Protein AF-A0A374APN8-F1 (afdb_monomer_lite)

Foldseek 3Di:
DVVVVVVVVVVVVVVVVVVVVVVVVPPPPPPVPCVCVDCCLVVVLVVLLVVLVVVLVVLVVVLVVLCVVLVVVLVVDPDPVVNVVSVVVNVVSVVVSVVSNVVSVVVNVVSVVVD

Radius of gyration: 33.13 Å; chains: 1; bounding box: 52×35×99 Å

Secondary structure (DSSP, 8-state):
-HHHHHHHHHHHHHHHHHHHHHHHHT------TTTTTSHHHHHHHHHHHHHHHHHHHHHHHHHHHHHHHHHHHHHT--SHHHHHHHHHHHHHHHHHHHHHHHHHHHHHHHHHHT-

Sequence (115 aa):
MKTKMKLWKKAATALLFQFWLFGTIFIQNVYAASIVNSKLFTGGKKLISDLTKGLTGLIAGTAILFFIYNGIKMQAADDEMEEKQYKKKMKKNVVYAVIAVLGGVLINIILSYFK

Structure (mmCIF, N/CA/C/O backbone):
data_AF-A0A374APN8-F1
#
_entry.id   AF-A0A374APN8-F1
#
loop_
_atom_site.group_PDB
_atom_site.id
_atom_site.type_symbol
_atom_site.label_atom_id
_atom_site.label_alt_id
_atom_site.label_comp_id
_atom_site.label_asym_id
_atom_site.label_entity_id
_atom_site.label_seq_id
_atom_site.pdbx_PDB_ins_code
_atom_site.Cartn_x
_atom_site.Cartn_y
_atom_site.Cartn_z
_atom_site.occupancy
_atom_site.B_iso_or_equiv
_atom_site.auth_seq_id
_atom_site.auth_comp_id
_atom_site.auth_asym_id
_atom_site.auth_atom_id
_atom_site.pdbx_PDB_model_num
ATOM 1 N N . MET A 1 1 ? 25.865 27.422 -69.572 1.00 57.22 1 MET A N 1
ATOM 2 C CA . MET A 1 1 ? 25.990 27.610 -68.101 1.00 57.22 1 MET A CA 1
ATOM 3 C C . MET A 1 1 ? 24.743 27.189 -67.306 1.00 57.22 1 MET A C 1
ATOM 5 O O . MET A 1 1 ? 24.882 26.495 -66.306 1.00 57.22 1 MET A O 1
ATOM 9 N N . LYS A 1 2 ? 23.521 27.535 -67.752 1.00 54.56 2 LYS A N 1
ATOM 10 C CA . LYS A 1 2 ? 22.256 27.240 -67.037 1.00 54.56 2 LYS A CA 1
ATOM 11 C C . LYS A 1 2 ? 21.929 25.740 -66.869 1.00 54.56 2 LYS A C 1
ATOM 13 O O . LYS A 1 2 ? 21.322 25.360 -65.874 1.00 54.56 2 LYS A O 1
ATOM 18 N N . THR A 1 3 ? 22.348 24.884 -67.800 1.00 66.94 3 THR A N 1
ATOM 19 C CA . THR A 1 3 ? 22.128 23.423 -67.763 1.00 66.94 3 THR A CA 1
ATOM 20 C C . THR A 1 3 ? 22.997 22.714 -66.727 1.00 66.94 3 THR A C 1
ATOM 22 O O . THR A 1 3 ? 22.474 21.920 -65.949 1.00 66.94 3 THR A O 1
ATOM 25 N N . LYS A 1 4 ? 24.288 23.065 -66.627 1.00 63.44 4 LYS A N 1
ATOM 26 C CA . LYS A 1 4 ? 25.179 22.525 -65.584 1.00 63.44 4 LYS A CA 1
ATOM 27 C C . LYS A 1 4 ? 24.671 22.880 -64.185 1.00 63.44 4 LYS A C 1
ATOM 29 O O . LYS A 1 4 ? 24.583 22.010 -63.331 1.00 63.44 4 LYS A O 1
ATOM 34 N N . MET A 1 5 ? 24.226 24.117 -63.973 1.00 69.62 5 MET A N 1
ATOM 35 C CA . MET A 1 5 ? 23.676 24.558 -62.685 1.00 69.62 5 MET A CA 1
ATOM 36 C C . MET A 1 5 ? 22.411 23.784 -62.261 1.00 69.62 5 MET A C 1
ATOM 38 O O . MET A 1 5 ? 22.222 23.533 -61.075 1.00 69.62 5 MET A O 1
ATOM 42 N N . LYS A 1 6 ? 21.562 23.351 -63.207 1.00 72.38 6 LYS A N 1
ATOM 43 C CA . LYS A 1 6 ? 20.414 22.475 -62.903 1.00 72.38 6 LYS A CA 1
ATOM 44 C C . LYS A 1 6 ? 20.852 21.062 -62.490 1.00 72.38 6 LYS A C 1
ATOM 46 O O . LYS A 1 6 ? 20.235 20.488 -61.600 1.00 72.38 6 LYS A O 1
ATOM 51 N N . LEU A 1 7 ? 21.913 20.525 -63.096 1.00 76.62 7 LEU A N 1
ATOM 52 C CA . LEU A 1 7 ? 22.506 19.233 -62.725 1.00 76.62 7 LEU A CA 1
ATOM 53 C C . LEU A 1 7 ? 23.141 19.268 -61.328 1.00 76.62 7 LEU A C 1
ATOM 55 O O . LEU A 1 7 ? 22.869 18.383 -60.526 1.00 76.62 7 LEU A O 1
ATOM 59 N N . TRP A 1 8 ? 23.890 20.323 -60.997 1.00 76.12 8 TRP A N 1
ATOM 60 C CA . TRP A 1 8 ? 24.475 20.504 -59.661 1.00 76.12 8 TRP A CA 1
ATOM 61 C C . TRP A 1 8 ? 23.413 20.659 -58.569 1.00 76.12 8 TRP A C 1
ATOM 63 O O . TRP A 1 8 ? 23.548 20.072 -57.500 1.00 76.12 8 TRP A O 1
ATOM 73 N N . LYS A 1 9 ? 22.312 21.371 -58.851 1.00 77.62 9 LYS A N 1
ATOM 74 C CA . LYS A 1 9 ? 21.169 21.454 -57.929 1.00 77.62 9 LYS A CA 1
ATOM 75 C C . LYS A 1 9 ? 20.509 20.091 -57.705 1.00 77.62 9 LYS A C 1
ATOM 77 O O . LYS A 1 9 ? 20.226 19.761 -56.563 1.00 77.62 9 LYS A O 1
ATOM 82 N N . LYS A 1 10 ? 20.328 19.284 -58.761 1.00 74.81 10 LYS A N 1
ATOM 83 C CA . LYS A 1 10 ? 19.784 17.916 -58.660 1.00 74.81 10 LYS A CA 1
ATOM 84 C C . LYS A 1 10 ? 20.701 16.971 -57.876 1.00 74.81 10 LYS A C 1
ATOM 86 O O . LYS A 1 10 ? 20.212 16.198 -57.058 1.00 74.81 10 LYS A O 1
ATOM 91 N N . ALA A 1 11 ? 22.013 17.059 -58.092 1.00 80.00 11 ALA A N 1
ATOM 92 C CA . ALA A 1 11 ? 23.004 16.285 -57.348 1.00 80.00 11 ALA A CA 1
ATOM 93 C C . ALA A 1 11 ? 23.033 16.682 -55.862 1.00 80.00 11 ALA A C 1
ATOM 95 O O . ALA A 1 11 ? 23.010 15.814 -54.997 1.00 80.00 11 ALA A O 1
ATOM 96 N N . ALA A 1 12 ? 22.982 17.983 -55.558 1.00 80.62 12 ALA A N 1
ATOM 97 C CA . ALA A 1 12 ? 22.900 18.475 -54.185 1.00 80.62 12 ALA A CA 1
ATOM 98 C C . ALA A 1 12 ? 21.612 18.011 -53.485 1.00 80.62 12 ALA A C 1
ATOM 100 O O . ALA A 1 12 ? 21.667 17.533 -52.357 1.00 80.62 12 ALA A O 1
ATOM 101 N N . THR A 1 13 ? 20.460 18.066 -54.163 1.00 77.50 13 THR A N 1
ATOM 102 C CA . THR A 1 13 ? 19.204 17.542 -53.600 1.00 77.50 13 THR A CA 1
ATOM 103 C C . THR A 1 13 ? 19.229 16.026 -53.411 1.00 77.50 13 THR A C 1
ATOM 105 O O . THR A 1 13 ? 18.669 15.536 -52.437 1.00 77.50 13 THR A O 1
ATOM 108 N N . ALA A 1 14 ? 19.905 15.277 -54.289 1.00 80.94 14 ALA A N 1
ATOM 109 C CA . ALA A 1 14 ? 20.053 13.829 -54.146 1.00 80.94 14 ALA A CA 1
ATOM 110 C C . ALA A 1 14 ? 20.951 13.457 -52.955 1.00 80.94 14 ALA A C 1
ATOM 112 O O . ALA A 1 14 ? 20.623 12.538 -52.209 1.00 80.94 14 ALA A O 1
ATOM 113 N N . LEU A 1 15 ? 22.033 14.206 -52.727 1.00 82.75 15 LEU A N 1
ATOM 114 C CA . LEU A 1 15 ? 22.915 14.017 -51.573 1.00 82.75 15 LEU A CA 1
ATOM 115 C C . LEU A 1 15 ? 22.217 14.356 -50.253 1.00 82.75 15 LEU A C 1
ATOM 117 O O . LEU A 1 15 ? 22.337 13.607 -49.288 1.00 82.75 15 LEU A O 1
ATOM 121 N N . LEU A 1 16 ? 21.436 15.439 -50.215 1.00 80.56 16 LEU A N 1
ATOM 122 C CA . LEU A 1 16 ? 20.633 15.795 -49.041 1.00 80.56 16 LEU A CA 1
ATOM 123 C C . LEU A 1 16 ? 19.571 14.729 -48.734 1.00 80.56 16 LEU A C 1
ATOM 125 O O . LEU A 1 16 ? 19.346 14.402 -47.572 1.00 80.56 16 LEU A O 1
ATOM 129 N N . PHE A 1 17 ? 18.963 14.143 -49.768 1.00 79.56 17 PHE A N 1
ATOM 130 C CA . PHE A 1 17 ? 18.011 13.045 -49.614 1.00 79.56 17 PHE A CA 1
ATOM 131 C C . PHE A 1 17 ? 18.679 11.755 -49.116 1.00 79.56 17 PHE A C 1
ATOM 133 O O . PHE A 1 17 ? 18.146 11.092 -48.229 1.00 79.56 17 PHE A O 1
ATOM 140 N N . GLN A 1 18 ? 19.872 11.423 -49.617 1.00 79.62 18 GLN A N 1
ATOM 141 C CA . GLN A 1 18 ? 20.659 10.291 -49.115 1.00 79.62 18 GLN A CA 1
ATOM 142 C C . GLN A 1 18 ? 21.098 10.492 -47.665 1.00 79.62 18 GLN A C 1
ATOM 144 O O . GLN A 1 18 ? 21.019 9.555 -46.877 1.00 79.62 18 GLN A O 1
ATOM 149 N N . PHE A 1 19 ? 21.505 11.706 -47.291 1.00 79.44 19 PHE A N 1
ATOM 150 C CA . PHE A 1 19 ? 21.861 12.037 -45.914 1.00 79.44 19 PHE A CA 1
ATOM 151 C C . PHE A 1 19 ? 20.655 11.920 -44.971 1.00 79.44 19 PHE A C 1
ATOM 153 O O . PHE A 1 19 ? 20.776 11.364 -43.882 1.00 79.44 19 PHE A O 1
ATOM 160 N N . TRP A 1 20 ? 19.475 12.371 -45.411 1.00 76.31 20 TRP A N 1
ATOM 161 C CA . TRP A 1 20 ? 18.226 12.212 -44.663 1.00 76.31 20 TRP A CA 1
ATOM 162 C C . TRP A 1 20 ? 17.843 10.735 -44.491 1.00 76.31 20 TRP A C 1
ATOM 164 O O . TRP A 1 20 ? 17.559 10.303 -43.376 1.00 76.31 20 TRP A O 1
ATOM 174 N N . LEU A 1 21 ? 17.934 9.932 -45.558 1.00 75.81 21 LEU A N 1
ATOM 175 C CA . LEU A 1 21 ? 17.702 8.486 -45.492 1.00 75.81 21 LEU A CA 1
ATOM 176 C C . LEU A 1 21 ? 18.683 7.795 -44.538 1.00 75.81 21 LEU A C 1
ATOM 178 O O . LEU A 1 21 ? 18.248 7.049 -43.665 1.00 75.81 21 LEU A O 1
ATOM 182 N N . PHE A 1 22 ? 19.981 8.093 -44.626 1.00 74.50 22 PHE A N 1
ATOM 183 C CA . PHE A 1 22 ? 20.977 7.578 -43.682 1.00 74.50 22 PHE A CA 1
ATOM 184 C C . PHE A 1 22 ? 20.640 7.968 -42.236 1.00 74.50 22 PHE A C 1
ATOM 186 O O . PHE A 1 22 ? 20.613 7.104 -41.364 1.00 74.50 22 PHE A O 1
ATOM 193 N N . GLY A 1 23 ? 20.285 9.231 -41.988 1.00 71.19 23 GLY A N 1
ATOM 194 C CA . GLY A 1 23 ? 19.869 9.705 -40.667 1.00 71.19 23 GLY A CA 1
ATOM 195 C C . GLY A 1 23 ? 18.707 8.907 -40.070 1.00 71.19 23 GLY A C 1
ATOM 196 O O . GLY A 1 23 ? 18.714 8.659 -38.871 1.00 71.19 23 GLY A O 1
ATOM 197 N N . THR A 1 24 ? 17.756 8.444 -40.892 1.00 66.81 24 THR A N 1
ATOM 198 C CA . THR A 1 24 ? 16.617 7.625 -40.431 1.00 66.81 24 THR A CA 1
ATOM 199 C C . THR A 1 24 ? 16.953 6.151 -40.184 1.00 66.81 24 THR A C 1
ATOM 201 O O . THR A 1 24 ? 16.372 5.544 -39.288 1.00 66.81 24 THR A O 1
ATOM 204 N N . ILE A 1 25 ? 17.907 5.571 -40.921 1.00 67.00 25 ILE A N 1
ATOM 205 C CA . ILE A 1 25 ? 18.288 4.149 -40.792 1.00 67.00 25 ILE A CA 1
ATOM 206 C C . ILE A 1 25 ? 19.178 3.923 -39.555 1.00 67.00 25 ILE A C 1
ATOM 208 O O . ILE A 1 25 ? 19.169 2.843 -38.968 1.00 67.00 25 ILE A O 1
ATOM 212 N N . PHE A 1 26 ? 19.907 4.954 -39.115 1.00 60.06 26 PHE A N 1
ATOM 213 C CA . PHE A 1 26 ? 20.721 4.930 -37.893 1.00 60.06 26 PHE A CA 1
ATOM 214 C C . PHE A 1 26 ? 19.966 5.359 -36.625 1.00 60.06 26 PHE A C 1
ATOM 216 O O . PHE A 1 26 ? 20.573 5.414 -35.553 1.00 60.06 26 PHE A O 1
ATOM 223 N N . ILE A 1 27 ? 18.649 5.604 -36.697 1.00 60.81 27 ILE A N 1
ATOM 224 C CA . ILE A 1 27 ? 17.808 5.740 -35.499 1.00 60.81 27 ILE A CA 1
ATOM 225 C C . ILE A 1 27 ? 17.648 4.348 -34.891 1.00 60.81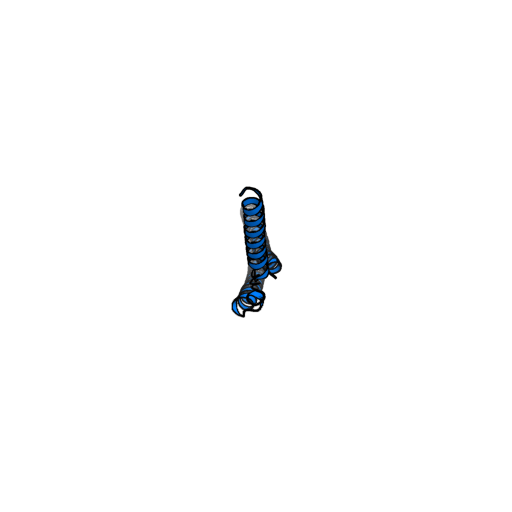 27 ILE A C 1
ATOM 227 O O . ILE A 1 27 ? 16.653 3.648 -35.083 1.00 60.81 27 ILE A O 1
ATOM 231 N N . GLN A 1 28 ? 18.661 3.922 -34.144 1.00 54.66 28 GLN A N 1
ATOM 232 C CA . GLN A 1 28 ? 18.504 2.813 -33.226 1.00 54.66 28 GLN A CA 1
ATOM 233 C C . GLN A 1 28 ? 17.594 3.312 -32.113 1.00 54.66 28 GLN A C 1
ATOM 235 O O . GLN A 1 28 ? 18.015 4.065 -31.236 1.00 54.66 28 GLN A O 1
ATOM 240 N N . ASN A 1 29 ? 16.319 2.932 -32.173 1.00 53.97 29 ASN A N 1
ATOM 241 C CA . ASN A 1 29 ? 15.448 3.035 -31.016 1.00 53.97 29 ASN A CA 1
ATOM 242 C C . ASN A 1 29 ? 16.099 2.181 -29.926 1.00 53.97 29 ASN A C 1
ATOM 244 O O . ASN A 1 29 ? 15.998 0.954 -29.955 1.00 53.97 29 ASN A O 1
ATOM 248 N N . VAL A 1 30 ? 16.821 2.818 -29.002 1.00 54.38 30 VAL A N 1
ATOM 249 C CA . VAL A 1 30 ? 17.304 2.178 -27.780 1.00 54.38 30 VAL A CA 1
ATOM 250 C C . VAL A 1 30 ? 16.062 1.889 -26.950 1.00 54.38 30 VAL A C 1
ATOM 252 O O . VAL A 1 30 ? 15.663 2.649 -26.072 1.00 54.38 30 VAL A O 1
ATOM 255 N N . TYR A 1 31 ? 15.387 0.795 -27.288 1.00 58.06 31 TYR A N 1
ATOM 256 C CA . TYR A 1 31 ? 14.354 0.234 -26.450 1.00 58.06 31 TYR A CA 1
ATOM 257 C C . TYR A 1 31 ? 15.050 -0.219 -25.177 1.00 58.06 31 TYR A C 1
ATOM 259 O O . TYR A 1 31 ? 15.883 -1.126 -25.189 1.00 58.06 31 TYR A O 1
ATOM 267 N N . ALA A 1 32 ? 14.686 0.402 -24.059 1.00 56.25 32 ALA A N 1
ATOM 268 C CA . ALA A 1 32 ? 15.057 -0.027 -22.719 1.00 56.25 32 ALA A CA 1
ATOM 269 C C . ALA A 1 32 ? 14.385 -1.368 -22.342 1.00 56.25 32 ALA A C 1
ATOM 271 O O .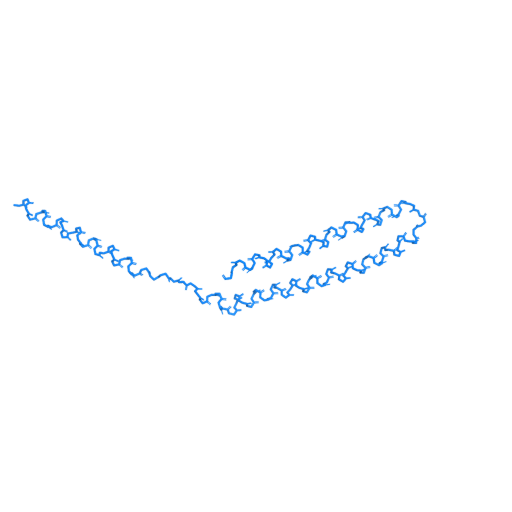 ALA A 1 32 ? 13.917 -1.547 -21.221 1.00 56.25 32 ALA A O 1
ATOM 272 N N . ALA A 1 33 ? 14.350 -2.334 -23.267 1.00 56.06 33 ALA A N 1
ATOM 273 C CA . ALA A 1 33 ? 13.771 -3.663 -23.101 1.00 56.06 33 ALA A CA 1
ATOM 274 C C . ALA A 1 33 ? 14.394 -4.430 -21.916 1.00 56.06 33 ALA A C 1
ATOM 276 O O . ALA A 1 33 ? 13.784 -5.345 -21.372 1.00 56.06 33 ALA A O 1
ATOM 277 N N . SER A 1 34 ? 15.593 -4.029 -21.477 1.00 58.28 34 SER A N 1
ATOM 278 C CA . SER A 1 34 ? 16.300 -4.634 -20.344 1.00 58.28 34 SER A CA 1
ATOM 279 C C . SER A 1 34 ? 16.039 -3.950 -18.990 1.00 58.28 34 SER A C 1
ATOM 281 O O . SER A 1 34 ? 16.285 -4.555 -17.950 1.00 58.28 34 SER A O 1
ATOM 283 N N . ILE A 1 35 ? 15.495 -2.721 -18.944 1.00 61.03 35 ILE A N 1
ATOM 284 C CA . ILE A 1 35 ? 15.219 -2.053 -17.652 1.00 61.03 35 ILE A CA 1
ATOM 285 C C . ILE A 1 35 ? 14.057 -2.739 -16.928 1.00 61.03 35 ILE A C 1
ATOM 287 O O . ILE A 1 35 ? 14.132 -2.938 -15.716 1.00 61.03 35 ILE A O 1
ATOM 291 N N . VAL A 1 36 ? 13.037 -3.182 -17.667 1.00 60.28 36 VAL A N 1
ATOM 292 C CA . VAL A 1 36 ? 11.887 -3.919 -17.115 1.00 60.28 36 VAL A CA 1
ATOM 293 C C . VAL A 1 36 ? 12.318 -5.247 -16.476 1.00 60.28 36 VAL A C 1
ATOM 295 O O . VAL A 1 36 ? 11.776 -5.637 -15.447 1.00 60.28 36 VAL A O 1
ATOM 298 N N . ASN A 1 37 ? 13.346 -5.904 -17.025 1.00 62.00 37 ASN A N 1
ATOM 299 C CA . ASN A 1 37 ? 13.925 -7.137 -16.474 1.00 62.00 37 ASN A CA 1
ATOM 300 C C . ASN A 1 37 ? 15.069 -6.889 -15.480 1.00 62.00 37 ASN A C 1
ATOM 302 O O . ASN A 1 37 ? 15.655 -7.838 -14.952 1.00 62.00 37 ASN A O 1
ATOM 306 N N . SER A 1 38 ? 15.413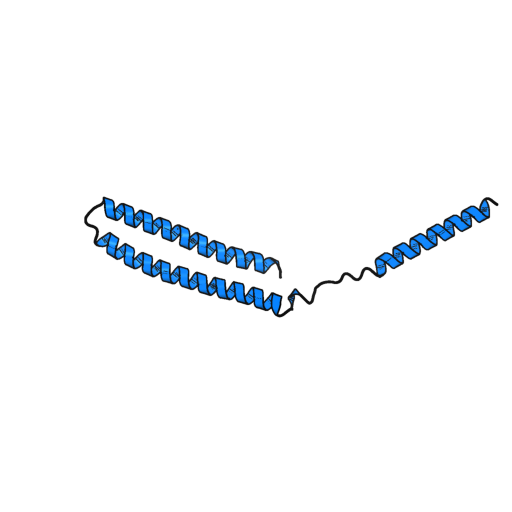 -5.628 -15.212 1.00 72.12 38 SER A N 1
ATOM 307 C CA . SER A 1 38 ? 16.451 -5.316 -14.240 1.00 72.12 38 SER A CA 1
ATOM 308 C C . SER A 1 38 ? 15.989 -5.715 -12.839 1.00 72.12 38 SER A C 1
ATOM 310 O O . SER A 1 38 ? 14.845 -5.472 -12.442 1.00 72.12 38 SER A O 1
ATOM 312 N N . LYS A 1 39 ? 16.909 -6.281 -12.047 1.00 70.00 39 LYS A N 1
ATOM 313 C CA . LYS A 1 39 ? 16.643 -6.651 -10.646 1.00 70.00 39 LYS A CA 1
ATOM 314 C C . LYS A 1 39 ? 16.127 -5.470 -9.817 1.00 70.00 39 LYS A C 1
ATOM 316 O O . LYS A 1 39 ? 15.372 -5.687 -8.876 1.00 70.00 39 LYS A O 1
ATOM 321 N N . LEU A 1 40 ? 16.510 -4.242 -10.174 1.00 71.94 40 LEU A N 1
ATOM 322 C CA . LEU A 1 40 ? 16.030 -3.016 -9.537 1.00 71.94 40 LEU A CA 1
ATOM 323 C C . LEU A 1 40 ? 14.537 -2.792 -9.795 1.00 71.94 40 LEU A C 1
ATOM 325 O O . LEU A 1 40 ? 13.790 -2.529 -8.856 1.00 71.94 40 LEU A O 1
ATOM 329 N N . PHE A 1 41 ? 14.084 -2.954 -11.039 1.00 73.94 41 PHE A N 1
ATOM 330 C CA . PHE A 1 41 ? 12.688 -2.736 -11.404 1.00 73.94 41 PHE A CA 1
ATOM 331 C C . PHE A 1 41 ? 11.771 -3.843 -10.869 1.00 73.94 41 PHE A C 1
ATOM 333 O O . PHE A 1 41 ? 10.787 -3.571 -10.176 1.00 73.94 41 PHE A O 1
ATOM 340 N N . THR A 1 42 ? 12.121 -5.111 -11.105 1.00 78.88 42 THR A N 1
ATOM 341 C CA . THR A 1 42 ? 11.328 -6.249 -10.615 1.00 78.88 42 THR A CA 1
ATOM 342 C C . THR A 1 42 ? 11.386 -6.375 -9.093 1.00 78.88 42 THR A C 1
ATOM 344 O O . THR A 1 42 ? 10.376 -6.682 -8.459 1.00 78.88 42 THR A O 1
ATOM 347 N N . GLY A 1 43 ? 12.553 -6.115 -8.495 1.00 78.50 43 GLY A N 1
ATOM 348 C CA . GLY A 1 43 ? 12.752 -6.127 -7.047 1.00 78.50 43 GLY A CA 1
ATOM 349 C C . GLY A 1 43 ? 11.999 -4.998 -6.350 1.00 78.50 43 GLY A C 1
ATOM 350 O O . GLY A 1 43 ? 11.301 -5.259 -5.374 1.00 78.50 43 GLY A O 1
ATOM 351 N N . GLY A 1 44 ? 12.050 -3.773 -6.886 1.00 81.62 44 GLY A N 1
ATOM 352 C CA . GLY A 1 44 ? 11.296 -2.631 -6.361 1.00 81.62 44 GLY A CA 1
ATOM 353 C C . GLY A 1 44 ? 9.785 -2.853 -6.424 1.00 81.62 44 GLY A C 1
ATOM 354 O O . GLY A 1 44 ? 9.079 -2.625 -5.443 1.00 81.62 44 GLY A O 1
ATOM 355 N N . LYS A 1 45 ? 9.285 -3.403 -7.536 1.00 81.00 45 LYS A N 1
ATOM 356 C CA . LYS A 1 45 ? 7.870 -3.770 -7.667 1.00 81.00 45 LYS A CA 1
ATOM 357 C C . LYS A 1 45 ? 7.447 -4.816 -6.635 1.00 81.00 45 LYS A C 1
ATOM 359 O O . LYS A 1 45 ? 6.389 -4.682 -6.021 1.00 81.00 45 LYS A O 1
ATOM 364 N N . LYS A 1 46 ? 8.274 -5.845 -6.426 1.00 84.56 46 LYS A N 1
ATOM 365 C CA . LYS A 1 46 ? 8.008 -6.896 -5.437 1.00 84.56 46 LYS A CA 1
ATOM 366 C C . LYS A 1 46 ? 8.030 -6.342 -4.012 1.00 84.56 46 LYS A C 1
ATOM 368 O O . LYS A 1 46 ? 7.103 -6.616 -3.262 1.00 84.56 46 LYS A O 1
ATOM 373 N N . LEU A 1 47 ? 9.001 -5.487 -3.685 1.00 85.94 47 LEU A N 1
ATOM 374 C CA . LEU A 1 47 ? 9.089 -4.818 -2.388 1.00 85.94 47 LEU A CA 1
ATOM 375 C C . LEU A 1 47 ? 7.833 -3.995 -2.087 1.00 85.94 47 LEU A C 1
ATOM 377 O O . LEU A 1 47 ? 7.257 -4.148 -1.017 1.00 85.94 47 LEU A O 1
ATOM 381 N N . ILE A 1 48 ? 7.372 -3.163 -3.026 1.00 87.44 48 ILE A N 1
ATOM 382 C CA . ILE A 1 48 ? 6.164 -2.348 -2.815 1.00 87.44 48 ILE A CA 1
ATOM 383 C C . ILE A 1 48 ? 4.921 -3.234 -2.669 1.00 87.44 48 ILE A C 1
ATOM 385 O O . ILE A 1 48 ? 4.060 -2.959 -1.829 1.00 87.44 48 ILE A O 1
ATOM 389 N N . SER A 1 49 ? 4.828 -4.316 -3.445 1.00 86.94 49 SER A N 1
ATOM 390 C CA . SER A 1 49 ? 3.713 -5.260 -3.338 1.00 86.94 49 SER A CA 1
ATOM 391 C C . SER A 1 49 ? 3.696 -5.971 -1.983 1.00 86.94 49 SER A C 1
ATOM 393 O O . SER A 1 49 ? 2.659 -6.009 -1.319 1.00 86.94 49 SER A O 1
ATOM 395 N N . ASP A 1 50 ? 4.846 -6.474 -1.538 1.00 86.69 50 ASP A N 1
ATOM 396 C CA . ASP A 1 50 ? 4.987 -7.174 -0.262 1.00 86.69 50 ASP A CA 1
ATOM 397 C C . ASP A 1 50 ? 4.759 -6.222 0.922 1.00 86.69 50 ASP A C 1
ATOM 399 O O . ASP A 1 50 ? 4.036 -6.565 1.859 1.00 86.69 50 ASP A O 1
ATOM 403 N N . LEU A 1 51 ? 5.262 -4.985 0.841 1.00 87.75 51 LEU A N 1
ATOM 404 C CA . LEU A 1 51 ? 5.007 -3.939 1.831 1.00 87.75 51 LEU A CA 1
ATOM 405 C C . LEU A 1 51 ? 3.515 -3.595 1.905 1.00 87.75 51 LEU A C 1
ATOM 407 O O . LEU A 1 51 ? 2.956 -3.504 2.995 1.00 87.75 51 LEU A O 1
ATOM 411 N N . THR A 1 52 ? 2.843 -3.468 0.757 1.00 87.88 52 THR A N 1
ATOM 412 C CA . THR A 1 52 ? 1.397 -3.213 0.719 1.00 87.88 52 THR A CA 1
ATOM 413 C C . THR A 1 52 ? 0.608 -4.352 1.356 1.00 87.88 52 THR A C 1
ATOM 415 O O . THR A 1 52 ? -0.324 -4.098 2.120 1.00 87.88 52 THR A O 1
ATOM 418 N N . LYS A 1 53 ? 0.973 -5.609 1.081 1.00 87.62 53 LYS A N 1
ATOM 419 C CA . LYS A 1 53 ? 0.329 -6.777 1.699 1.00 87.62 53 LYS A CA 1
ATOM 420 C C . LYS A 1 53 ? 0.533 -6.788 3.211 1.00 87.62 53 LYS A C 1
ATOM 422 O O . LYS A 1 53 ? -0.438 -6.956 3.945 1.00 87.62 53 LYS A O 1
ATOM 427 N N . GLY A 1 54 ? 1.764 -6.551 3.669 1.00 88.00 54 GLY A N 1
ATOM 428 C CA . GLY A 1 54 ? 2.091 -6.455 5.092 1.00 88.00 54 GLY A CA 1
ATOM 429 C C . GLY A 1 54 ? 1.305 -5.346 5.796 1.00 88.00 54 GLY A C 1
ATOM 430 O O . GLY A 1 54 ? 0.671 -5.592 6.820 1.00 88.00 54 GLY A O 1
ATOM 431 N N . LEU A 1 55 ? 1.266 -4.148 5.204 1.00 86.44 55 LEU A N 1
ATOM 432 C CA . LEU A 1 55 ? 0.490 -3.011 5.711 1.00 86.44 55 LEU A CA 1
ATOM 433 C C . LEU A 1 55 ? -1.011 -3.309 5.743 1.00 86.44 55 LEU A C 1
ATOM 435 O O . LEU A 1 55 ? -1.668 -3.016 6.736 1.00 86.44 55 LEU A O 1
ATOM 439 N N . THR A 1 56 ? -1.555 -3.932 4.697 1.00 88.69 56 THR A N 1
ATOM 440 C CA . THR A 1 56 ? -2.976 -4.315 4.646 1.00 88.69 56 THR A CA 1
ATOM 441 C C . THR A 1 56 ? -3.317 -5.322 5.745 1.00 88.69 56 THR A C 1
ATOM 443 O O . THR A 1 56 ? -4.332 -5.168 6.423 1.00 88.69 56 THR A O 1
ATOM 446 N N . GLY A 1 57 ? -2.444 -6.307 5.982 1.00 87.44 57 GLY A N 1
ATOM 447 C CA . GLY A 1 57 ? -2.582 -7.256 7.088 1.00 87.44 57 GLY A CA 1
ATOM 448 C C . GLY A 1 57 ? -2.566 -6.575 8.460 1.00 87.44 57 GLY A C 1
ATOM 449 O O . GLY A 1 57 ? -3.415 -6.864 9.303 1.00 87.44 57 GLY A O 1
ATOM 450 N N . LEU A 1 58 ? -1.664 -5.610 8.668 1.00 87.62 58 LEU A N 1
ATOM 451 C CA . LEU A 1 58 ? -1.604 -4.802 9.891 1.00 87.62 58 LEU A CA 1
ATOM 452 C C . LEU A 1 58 ? -2.850 -3.933 10.095 1.00 87.62 58 LEU A C 1
ATOM 454 O O . LEU A 1 58 ? -3.350 -3.837 11.218 1.00 87.62 58 LEU A O 1
ATOM 458 N N . ILE A 1 59 ? -3.369 -3.324 9.025 1.00 86.94 59 ILE A N 1
ATOM 459 C CA . ILE A 1 59 ? -4.608 -2.537 9.060 1.00 86.94 59 ILE A CA 1
ATOM 460 C C . ILE A 1 59 ? -5.776 -3.437 9.467 1.00 86.94 59 ILE A C 1
ATOM 462 O O . ILE A 1 59 ? -6.532 -3.071 10.365 1.00 86.94 59 ILE A O 1
ATOM 466 N N . ALA A 1 60 ? -5.896 -4.628 8.871 1.00 86.94 60 ALA A N 1
ATOM 467 C CA . ALA A 1 60 ? -6.943 -5.586 9.217 1.00 86.94 60 ALA A CA 1
ATOM 468 C C . ALA A 1 60 ? -6.844 -6.041 10.684 1.00 86.94 60 ALA A C 1
ATOM 470 O O . ALA A 1 60 ? -7.836 -5.984 11.410 1.00 86.94 60 ALA A O 1
ATOM 471 N N . GLY A 1 61 ? -5.647 -6.411 11.150 1.00 89.06 61 GLY A N 1
ATOM 472 C CA . GLY A 1 61 ? -5.423 -6.816 12.542 1.00 89.06 61 GLY A CA 1
ATOM 473 C C . GLY A 1 61 ? -5.752 -5.704 13.543 1.00 89.06 61 GLY A C 1
ATOM 474 O O . GLY A 1 61 ? -6.489 -5.919 14.507 1.00 89.06 61 GLY A O 1
ATOM 475 N N . THR A 1 62 ? -5.277 -4.484 13.277 1.00 87.06 62 THR A N 1
ATOM 476 C CA . THR A 1 62 ? -5.552 -3.316 14.129 1.00 87.06 62 THR A CA 1
ATOM 477 C C . THR A 1 62 ? -7.038 -2.953 14.130 1.00 87.06 62 THR A C 1
ATOM 479 O O . THR A 1 62 ? -7.581 -2.611 15.179 1.00 87.06 62 THR A O 1
ATOM 482 N N . ALA A 1 63 ? -7.720 -3.053 12.985 1.00 85.06 63 ALA A N 1
ATOM 483 C CA . ALA A 1 63 ? -9.148 -2.768 12.878 1.00 85.06 63 ALA A CA 1
ATOM 484 C C . ALA A 1 63 ? -9.994 -3.740 13.711 1.00 85.06 63 ALA A C 1
ATOM 486 O O . ALA A 1 63 ? -10.909 -3.293 14.401 1.00 85.06 63 ALA A O 1
ATOM 487 N N . ILE A 1 64 ? -9.662 -5.036 13.700 1.00 87.00 64 ILE A N 1
ATOM 488 C CA . ILE A 1 64 ? -10.343 -6.062 14.507 1.00 87.00 64 ILE A CA 1
ATOM 489 C C . ILE A 1 64 ? -10.184 -5.762 16.002 1.00 87.00 64 ILE A C 1
ATOM 491 O O . ILE A 1 64 ? -11.177 -5.718 16.727 1.00 87.00 64 ILE A O 1
ATOM 495 N N . LEU A 1 65 ? -8.960 -5.475 16.456 1.00 86.81 65 LEU A N 1
ATOM 496 C CA . LEU A 1 65 ? -8.690 -5.098 17.850 1.00 86.81 65 LEU A CA 1
ATOM 497 C C . LEU A 1 65 ? -9.473 -3.848 18.266 1.00 86.81 65 LEU A C 1
ATOM 499 O O . LEU A 1 65 ? -10.097 -3.827 19.326 1.00 86.81 65 LEU A O 1
ATOM 503 N N . PHE A 1 66 ? -9.487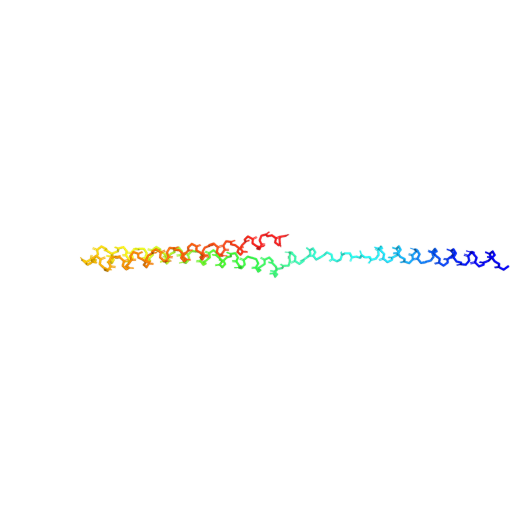 -2.820 17.412 1.00 84.38 66 PHE A N 1
ATOM 504 C CA . PHE A 1 66 ? -10.248 -1.597 17.665 1.00 84.38 66 PHE A CA 1
ATOM 505 C C . PHE A 1 66 ? -11.757 -1.845 17.718 1.00 84.38 66 PHE A C 1
ATOM 507 O O . PHE A 1 66 ? -12.442 -1.203 18.516 1.00 84.38 66 PHE A O 1
ATOM 514 N N . PHE A 1 67 ? -12.278 -2.746 16.885 1.00 83.56 67 PHE A N 1
ATOM 515 C CA . PHE A 1 67 ? -13.687 -3.128 16.901 1.00 83.56 67 PHE A CA 1
ATOM 516 C C . PHE A 1 67 ? -14.062 -3.830 18.202 1.00 83.56 67 PHE A C 1
ATOM 518 O O . PHE A 1 67 ? -15.037 -3.439 18.836 1.00 83.56 67 PHE A O 1
ATOM 525 N N . ILE A 1 68 ? -13.270 -4.818 18.624 1.00 85.00 68 ILE A N 1
ATOM 526 C CA . ILE A 1 68 ? -13.519 -5.574 19.857 1.00 85.00 68 ILE A CA 1
ATOM 527 C C . ILE A 1 68 ? -13.436 -4.646 21.075 1.00 85.00 68 ILE A C 1
ATOM 529 O O . ILE A 1 68 ? -14.364 -4.604 21.879 1.00 85.00 68 ILE A O 1
ATOM 533 N N . TYR A 1 69 ? -12.373 -3.843 21.185 1.00 81.75 69 TYR A N 1
ATOM 534 C CA . TYR A 1 69 ? -12.183 -2.926 22.313 1.00 81.75 69 TYR A CA 1
ATOM 535 C C . TYR A 1 69 ? -13.312 -1.894 22.433 1.00 81.75 69 TYR A C 1
ATOM 537 O O . TYR A 1 69 ? -13.859 -1.695 23.518 1.00 81.75 69 TYR A O 1
ATOM 545 N N . ASN A 1 70 ? -13.687 -1.243 21.323 1.00 75.81 70 ASN A N 1
ATOM 546 C CA . ASN A 1 70 ? -14.785 -0.276 21.354 1.00 75.81 70 ASN A CA 1
ATOM 547 C C . ASN A 1 70 ? -16.141 -0.953 21.533 1.00 75.81 70 ASN A C 1
ATOM 549 O O . ASN A 1 70 ? -16.995 -0.359 22.172 1.00 75.81 70 ASN A O 1
ATOM 553 N N . GLY A 1 71 ? -16.338 -2.173 21.029 1.00 75.69 71 GLY A N 1
ATOM 554 C CA . GLY A 1 71 ? -17.558 -2.943 21.263 1.00 75.69 71 GLY A CA 1
ATOM 555 C C . GLY A 1 71 ? -17.789 -3.204 22.750 1.00 75.69 71 GLY A C 1
ATOM 556 O O . GLY A 1 71 ? -18.875 -2.933 23.251 1.00 75.69 71 GLY A O 1
ATOM 557 N N . ILE A 1 72 ? -16.746 -3.625 23.473 1.00 77.94 72 ILE A N 1
ATOM 558 C CA . ILE A 1 72 ? -16.808 -3.830 24.929 1.00 77.94 72 ILE A CA 1
ATOM 559 C C . ILE A 1 72 ? -17.064 -2.502 25.654 1.00 77.94 72 ILE A C 1
ATOM 561 O O . ILE A 1 72 ? -17.947 -2.424 26.502 1.00 77.94 72 ILE A O 1
ATOM 565 N N . LYS A 1 73 ? -16.344 -1.431 25.295 1.00 71.44 73 LYS A N 1
ATOM 566 C CA . LYS A 1 73 ? -16.557 -0.104 25.900 1.00 71.44 73 LYS A CA 1
ATOM 567 C C . LYS A 1 73 ? -17.929 0.498 25.608 1.00 71.44 73 LYS A C 1
ATOM 569 O O . LYS A 1 73 ? -18.436 1.244 26.430 1.00 71.44 73 LYS A O 1
ATOM 574 N N . MET A 1 74 ? -18.506 0.201 24.448 1.00 67.56 74 MET A N 1
ATOM 575 C CA . MET A 1 74 ? -19.838 0.662 24.072 1.00 67.56 74 MET A CA 1
ATOM 576 C C . MET A 1 74 ? -20.921 -0.083 24.859 1.00 67.56 74 MET A C 1
ATOM 578 O O . MET A 1 74 ? -21.899 0.535 25.248 1.00 67.56 74 MET A O 1
ATOM 582 N N . GLN A 1 75 ? -20.733 -1.380 25.125 1.00 67.69 75 GLN A N 1
ATOM 583 C CA . GLN A 1 75 ? -21.650 -2.175 25.954 1.00 67.69 75 GLN A CA 1
ATOM 584 C C . GLN A 1 75 ? -21.566 -1.836 27.448 1.00 67.69 75 GLN A C 1
ATOM 586 O O . GLN A 1 75 ? -22.541 -2.022 28.162 1.00 67.69 75 GLN A O 1
ATOM 591 N N . ALA A 1 76 ? -20.413 -1.352 27.916 1.00 68.62 76 ALA A N 1
ATOM 592 C CA . ALA A 1 76 ? -20.200 -0.940 29.303 1.00 68.62 76 ALA A CA 1
ATOM 593 C C . ALA A 1 76 ? -20.529 0.543 29.574 1.00 68.62 76 ALA A C 1
ATOM 595 O O . ALA A 1 76 ? -20.317 1.012 30.689 1.00 68.62 76 ALA A O 1
ATOM 596 N N . ALA A 1 77 ? -20.974 1.297 28.563 1.00 60.41 77 ALA A N 1
ATOM 597 C CA . ALA A 1 77 ? -21.336 2.701 28.713 1.00 60.41 77 ALA A CA 1
ATOM 598 C C . ALA A 1 77 ? -22.811 2.823 29.133 1.00 60.41 77 ALA A C 1
ATOM 600 O O . ALA A 1 77 ? -23.696 2.549 28.327 1.00 60.41 77 ALA A O 1
ATOM 601 N N . ASP A 1 78 ? -23.061 3.260 30.371 1.00 59.38 78 ASP A N 1
ATOM 602 C CA . ASP A 1 78 ? -24.416 3.516 30.897 1.00 59.38 78 ASP A CA 1
ATOM 603 C C . ASP A 1 78 ? -25.020 4.844 30.385 1.00 59.38 78 ASP A C 1
ATOM 605 O O . ASP A 1 78 ? -26.239 5.011 30.380 1.00 59.38 78 ASP A O 1
ATOM 609 N N . ASP A 1 79 ? -24.191 5.780 29.900 1.00 63.03 79 ASP A N 1
ATOM 610 C CA . ASP A 1 79 ? -24.622 7.088 29.384 1.00 63.03 79 ASP A CA 1
ATOM 611 C C . ASP A 1 79 ? -24.722 7.114 27.845 1.00 63.03 79 ASP A C 1
ATOM 613 O O . ASP A 1 79 ? -23.731 6.938 27.123 1.00 63.03 79 ASP A O 1
ATOM 617 N N . GLU A 1 80 ? -25.899 7.471 27.308 1.00 68.00 80 GLU A N 1
ATOM 618 C CA . GLU A 1 80 ? -26.148 7.594 25.855 1.00 68.00 80 GLU A CA 1
ATOM 619 C C . GLU A 1 80 ? -25.154 8.524 25.131 1.00 68.00 80 GLU A C 1
ATOM 621 O O . GLU A 1 80 ? -24.898 8.401 23.925 1.00 68.00 80 GLU A O 1
ATOM 626 N N . MET A 1 81 ? -24.620 9.510 25.851 1.00 69.62 81 MET A N 1
ATOM 627 C CA . MET A 1 81 ? -23.681 10.497 25.318 1.00 69.62 81 MET A CA 1
ATOM 628 C C . MET A 1 81 ? -22.302 9.885 25.044 1.00 69.62 81 MET A C 1
ATOM 630 O O . MET A 1 81 ? -21.667 10.225 24.038 1.00 69.62 81 MET A O 1
ATOM 634 N N . GLU A 1 82 ? -21.849 8.951 25.883 1.00 69.06 82 GLU A N 1
ATOM 635 C CA . GLU A 1 82 ? -20.589 8.239 25.675 1.00 69.06 82 GLU A CA 1
ATOM 636 C C . GLU A 1 82 ? -20.709 7.244 24.520 1.00 69.06 82 GLU A C 1
ATOM 638 O O . GLU A 1 82 ? -19.855 7.222 23.625 1.00 69.06 82 GLU A O 1
ATOM 643 N N . GLU A 1 83 ? -21.816 6.501 24.461 1.00 68.62 83 GLU A N 1
ATOM 644 C CA . GLU A 1 83 ? -22.093 5.547 23.387 1.00 68.62 83 GLU A CA 1
ATOM 645 C C . GLU A 1 83 ? -22.033 6.225 21.999 1.00 68.62 83 GLU A C 1
ATOM 647 O O . GLU A 1 83 ? -21.381 5.734 21.067 1.00 68.62 83 GLU A O 1
ATOM 652 N N . LYS A 1 84 ? -22.620 7.427 21.864 1.00 76.19 84 LYS A N 1
ATOM 653 C CA . LYS A 1 84 ? -22.580 8.235 20.628 1.00 76.19 84 LYS A CA 1
ATOM 654 C C . LYS A 1 84 ? -21.157 8.658 20.241 1.00 76.19 84 LYS A C 1
ATOM 656 O O . LYS A 1 84 ? -20.819 8.651 19.050 1.00 76.19 84 LYS A O 1
ATOM 661 N N . GLN A 1 85 ? -20.293 8.993 21.204 1.00 78.81 85 GLN A N 1
ATOM 662 C CA . GLN A 1 85 ? -18.890 9.306 20.910 1.00 78.81 85 GLN A CA 1
ATOM 663 C C . GLN A 1 85 ? -18.114 8.080 20.420 1.00 78.81 85 GLN A C 1
ATOM 665 O O . GLN A 1 85 ? -17.360 8.190 19.445 1.00 78.81 85 GLN A O 1
ATOM 670 N N . TYR A 1 86 ? -18.289 6.923 21.062 1.00 73.19 86 TYR A N 1
ATOM 671 C CA . TYR A 1 86 ? -17.612 5.687 20.662 1.00 73.19 86 TYR A CA 1
ATOM 672 C C . TYR A 1 86 ? -18.075 5.214 19.276 1.00 73.19 86 TYR A C 1
ATOM 674 O O . TYR A 1 86 ? -17.229 4.909 18.430 1.00 73.19 86 TYR A O 1
ATOM 682 N N . LYS A 1 87 ? -19.376 5.312 18.966 1.00 77.75 87 LYS A N 1
ATOM 683 C CA . LYS A 1 87 ? -19.920 5.063 17.615 1.00 77.75 87 LYS A CA 1
ATOM 684 C C . LYS A 1 87 ? -19.289 5.974 16.555 1.00 77.75 87 LYS A C 1
ATOM 686 O O . LYS A 1 87 ? -18.872 5.502 15.493 1.00 77.75 87 LYS A O 1
ATOM 691 N N . LYS A 1 88 ? -19.142 7.277 16.835 1.00 84.94 88 LYS A N 1
ATOM 692 C CA . LYS A 1 88 ? -18.484 8.228 15.916 1.00 84.94 88 LYS A CA 1
ATOM 693 C C . LYS A 1 88 ? -17.007 7.883 15.693 1.00 84.94 88 LYS A C 1
ATOM 695 O O . LYS A 1 88 ? -16.533 7.947 14.556 1.00 84.94 88 LYS A O 1
ATOM 700 N N . LYS A 1 89 ? -16.283 7.496 16.751 1.00 81.25 89 LYS A N 1
ATOM 701 C CA . LYS A 1 89 ? -14.875 7.063 16.673 1.00 81.25 89 LYS A CA 1
ATOM 702 C C . LYS A 1 89 ? -14.728 5.779 15.849 1.00 81.25 89 LYS A C 1
ATOM 704 O O . LYS A 1 89 ? -13.877 5.744 14.964 1.00 81.25 89 LYS A O 1
ATOM 709 N N . MET A 1 90 ? -15.595 4.785 16.054 1.00 82.00 90 MET A N 1
ATOM 710 C CA . MET A 1 90 ? -15.629 3.563 15.240 1.00 82.00 90 MET A CA 1
ATOM 711 C C . MET A 1 90 ? -15.865 3.862 13.761 1.00 82.00 90 MET A C 1
ATOM 713 O O . MET A 1 90 ? -15.074 3.436 12.923 1.00 82.00 90 MET A O 1
ATOM 717 N N . LYS A 1 91 ? -16.900 4.646 13.429 1.00 84.56 91 LYS A N 1
ATOM 718 C CA . LYS A 1 91 ? -17.203 5.006 12.034 1.00 84.56 91 LYS A CA 1
ATOM 719 C C . LYS A 1 91 ? -16.012 5.687 11.361 1.00 84.56 91 LYS A C 1
ATOM 721 O O . LYS A 1 91 ? -15.663 5.352 10.233 1.00 84.56 91 LYS A O 1
ATOM 726 N N . LYS A 1 92 ? -15.359 6.611 12.069 1.00 88.19 92 LYS A N 1
ATOM 727 C CA . LYS A 1 92 ? -14.164 7.301 11.578 1.00 88.19 92 LYS A CA 1
ATOM 728 C C . LYS A 1 92 ? -13.016 6.320 11.301 1.00 88.19 92 LYS A C 1
ATOM 730 O O . LYS A 1 92 ? -12.401 6.390 10.242 1.00 88.19 92 LYS A O 1
ATOM 735 N N . ASN A 1 93 ? -12.757 5.388 12.216 1.00 84.69 93 ASN A N 1
ATOM 736 C CA . ASN A 1 93 ? -11.703 4.388 12.049 1.00 84.69 93 ASN A CA 1
ATOM 737 C C . ASN A 1 93 ? -11.974 3.445 10.871 1.00 84.69 93 ASN A C 1
ATOM 739 O O . ASN A 1 93 ? -11.048 3.139 10.126 1.00 84.69 93 ASN A O 1
ATOM 743 N N . VAL A 1 94 ? -13.231 3.045 10.657 1.00 86.44 94 VAL A N 1
ATOM 744 C CA . VAL A 1 94 ? -13.627 2.255 9.479 1.00 86.44 94 VAL A CA 1
ATOM 745 C C . VAL A 1 94 ? -13.323 3.010 8.190 1.00 86.44 94 VAL A C 1
ATOM 747 O O . VAL A 1 94 ? -12.705 2.454 7.287 1.00 86.44 94 VAL A O 1
ATOM 750 N N . VAL A 1 95 ? -13.699 4.289 8.113 1.00 89.19 95 VAL A N 1
ATOM 751 C CA . VAL A 1 95 ? -13.432 5.118 6.928 1.00 89.19 95 VAL A CA 1
ATOM 752 C C . VAL A 1 95 ? -11.928 5.228 6.658 1.00 89.19 95 VAL A C 1
ATOM 754 O O . VAL A 1 95 ? -11.502 5.042 5.521 1.00 89.19 95 VAL A O 1
ATOM 757 N N . TYR A 1 96 ? -11.105 5.455 7.687 1.00 89.31 96 TYR A N 1
ATOM 758 C CA . TYR A 1 96 ? -9.649 5.492 7.518 1.00 89.31 96 TYR A CA 1
ATOM 759 C C . TYR A 1 96 ? -9.061 4.149 7.083 1.00 89.31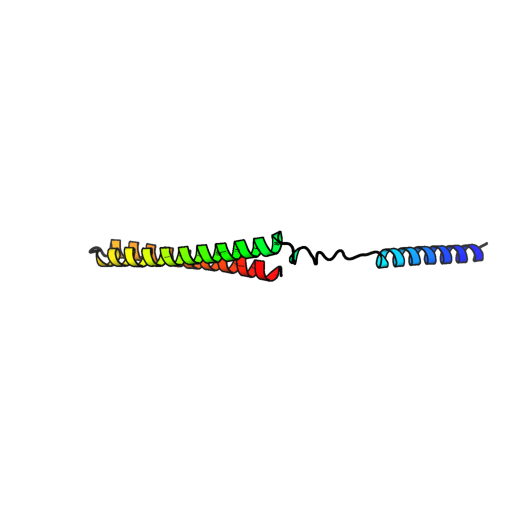 96 TYR A C 1
ATOM 761 O O . TYR A 1 96 ? -8.184 4.136 6.222 1.00 89.31 96 TYR A O 1
ATOM 769 N N . ALA A 1 97 ? -9.551 3.031 7.626 1.00 88.00 97 ALA A N 1
ATOM 770 C CA . ALA A 1 97 ? -9.106 1.703 7.215 1.00 88.00 97 ALA A CA 1
ATOM 771 C C . ALA A 1 97 ? -9.401 1.460 5.727 1.00 88.00 97 ALA A C 1
ATOM 773 O O . ALA A 1 97 ? -8.517 1.032 4.990 1.00 88.00 97 ALA A O 1
ATOM 774 N N . VAL A 1 98 ? -10.602 1.813 5.260 1.00 88.50 98 VAL A N 1
ATOM 775 C CA . VAL A 1 98 ? -10.977 1.686 3.843 1.00 88.50 98 VAL A CA 1
ATOM 776 C C . VAL A 1 98 ? -10.090 2.559 2.953 1.00 88.50 98 VAL A C 1
ATOM 778 O O . VAL A 1 98 ? -9.555 2.065 1.964 1.00 88.50 98 VAL A O 1
ATOM 781 N N . ILE A 1 99 ? -9.875 3.830 3.312 1.00 90.50 99 ILE A N 1
ATOM 782 C CA . ILE A 1 99 ? -9.006 4.741 2.545 1.00 90.50 99 ILE A CA 1
ATOM 783 C C . ILE A 1 99 ? -7.570 4.206 2.476 1.00 90.50 99 ILE A C 1
ATOM 785 O O . ILE A 1 99 ? -6.958 4.231 1.409 1.00 90.50 99 ILE A O 1
ATOM 789 N N . ALA A 1 100 ? -7.036 3.689 3.585 1.00 88.31 100 ALA A N 1
ATOM 790 C CA . ALA A 1 100 ? -5.684 3.142 3.634 1.00 88.31 100 ALA A CA 1
ATOM 791 C C . ALA A 1 100 ? -5.529 1.899 2.740 1.00 88.31 100 ALA A C 1
ATOM 793 O O . ALA A 1 100 ? -4.553 1.797 1.993 1.00 88.31 100 ALA A O 1
ATOM 794 N N . VAL A 1 101 ? -6.512 0.989 2.751 1.00 88.25 101 VAL A N 1
ATOM 795 C CA . VAL A 1 101 ? -6.515 -0.188 1.865 1.00 88.25 101 VAL A CA 1
ATOM 796 C C . VAL A 1 101 ? -6.619 0.233 0.399 1.00 88.25 101 VAL A C 1
ATOM 798 O O . VAL A 1 101 ? -5.847 -0.247 -0.430 1.00 88.25 101 VAL A O 1
ATOM 801 N N . LEU A 1 102 ? -7.511 1.173 0.070 1.00 87.69 102 LEU A N 1
ATOM 802 C CA . LEU A 1 102 ? -7.645 1.698 -1.293 1.00 87.69 102 LEU A CA 1
ATOM 803 C C . LEU A 1 102 ? -6.350 2.359 -1.783 1.00 87.69 102 LEU A C 1
ATOM 805 O O . LEU A 1 102 ? -5.944 2.119 -2.917 1.00 87.69 102 LEU A O 1
ATOM 809 N N . GLY A 1 103 ? -5.661 3.125 -0.932 1.00 88.56 103 GLY A N 1
ATOM 810 C CA . GLY A 1 103 ? -4.360 3.717 -1.254 1.00 88.56 103 GLY A CA 1
ATOM 811 C C . GLY A 1 103 ? -3.302 2.666 -1.607 1.00 88.56 103 GLY A C 1
ATOM 812 O O . GLY A 1 103 ? -2.617 2.794 -2.621 1.00 88.56 103 GLY A O 1
ATOM 813 N N . GLY A 1 104 ? -3.217 1.581 -0.831 1.00 85.12 104 GLY A N 1
ATOM 814 C CA . GLY A 1 104 ? -2.315 0.464 -1.130 1.00 85.12 104 GLY A CA 1
ATOM 815 C C . GLY A 1 104 ? -2.654 -0.248 -2.447 1.00 85.12 104 GLY A C 1
ATOM 816 O O . GLY A 1 104 ? -1.767 -0.577 -3.242 1.00 85.12 104 GLY A O 1
ATOM 817 N N . VAL A 1 105 ? -3.943 -0.461 -2.719 1.00 85.94 105 VAL A N 1
ATOM 818 C CA . VAL A 1 105 ? -4.400 -1.076 -3.974 1.00 85.94 105 VAL A CA 1
ATOM 819 C C . VAL A 1 105 ? -4.085 -0.178 -5.175 1.00 85.94 105 VAL A C 1
ATOM 821 O O . VAL A 1 105 ? -3.567 -0.673 -6.174 1.00 85.94 105 VAL A O 1
ATOM 824 N N . LEU A 1 106 ? -4.307 1.136 -5.072 1.00 88.31 106 LEU A N 1
ATOM 825 C CA . LEU A 1 106 ? -3.999 2.100 -6.134 1.00 88.31 106 LEU A CA 1
ATOM 826 C C . LEU A 1 106 ? -2.514 2.095 -6.512 1.00 88.31 106 LEU A C 1
ATOM 828 O O . LEU A 1 106 ? -2.194 2.075 -7.699 1.00 88.31 106 LEU A O 1
ATOM 832 N N . ILE A 1 107 ? -1.608 2.039 -5.532 1.00 85.06 107 ILE A N 1
ATOM 833 C CA . ILE A 1 107 ? -0.162 1.937 -5.788 1.00 85.06 107 ILE A CA 1
ATOM 834 C C . ILE A 1 107 ? 0.157 0.667 -6.591 1.00 85.06 107 ILE A C 1
ATOM 836 O O . ILE A 1 107 ? 0.890 0.727 -7.578 1.00 85.06 107 ILE A O 1
ATOM 840 N N . ASN A 1 108 ? -0.426 -0.479 -6.221 1.00 85.06 108 ASN A N 1
ATOM 841 C CA . ASN A 1 108 ? -0.233 -1.726 -6.966 1.00 85.06 108 ASN A CA 1
ATOM 842 C C . ASN A 1 108 ? -0.810 -1.660 -8.387 1.00 85.06 108 ASN A C 1
ATOM 844 O O . ASN A 1 108 ? -0.182 -2.173 -9.314 1.00 85.06 108 ASN A O 1
ATOM 848 N N . ILE A 1 109 ? -1.968 -1.019 -8.575 1.00 85.56 109 ILE A N 1
ATOM 849 C CA . ILE A 1 109 ? -2.571 -0.811 -9.899 1.00 85.56 109 ILE A CA 1
ATOM 850 C C . ILE A 1 109 ? -1.645 0.041 -10.765 1.00 85.56 109 ILE A C 1
ATOM 852 O O . ILE A 1 109 ? -1.314 -0.373 -11.873 1.00 85.56 109 ILE A O 1
ATOM 856 N N . ILE A 1 110 ? -1.165 1.178 -10.258 1.00 84.19 110 ILE A N 1
ATOM 857 C CA . ILE A 1 110 ? -0.235 2.060 -10.978 1.00 84.19 110 ILE A CA 1
ATOM 858 C C . ILE A 1 110 ? 1.032 1.287 -11.367 1.00 84.19 110 ILE A C 1
ATOM 860 O O . ILE A 1 110 ? 1.421 1.279 -12.532 1.00 84.19 110 ILE A O 1
ATOM 864 N N . LEU A 1 111 ? 1.629 0.541 -10.433 1.00 81.50 111 LEU A N 1
ATOM 865 C CA . LEU A 1 111 ? 2.780 -0.321 -10.720 1.00 81.50 111 LEU A CA 1
ATOM 866 C C . LEU A 1 111 ? 2.472 -1.427 -11.739 1.00 81.50 111 LEU A C 1
ATOM 868 O O . LEU A 1 111 ? 3.380 -1.918 -12.413 1.00 81.50 111 LEU A O 1
ATOM 872 N N . SER A 1 112 ? 1.220 -1.870 -11.850 1.00 79.00 112 SER A N 1
ATOM 873 C CA . SER A 1 112 ? 0.813 -2.874 -12.834 1.00 79.00 112 SER A CA 1
ATOM 874 C C . SER A 1 112 ? 0.809 -2.337 -14.266 1.00 79.00 112 SER A C 1
ATOM 876 O O . SER A 1 112 ? 1.080 -3.125 -15.165 1.00 79.00 112 SER A O 1
ATOM 878 N N . TYR A 1 113 ? 0.591 -1.031 -14.467 1.00 78.25 113 TYR A N 1
ATOM 879 C CA . TYR A 1 113 ? 0.595 -0.390 -15.788 1.00 78.25 113 TYR A CA 1
ATOM 880 C C . TYR A 1 113 ? 1.999 -0.181 -16.362 1.00 78.25 113 TYR A C 1
ATOM 882 O O . TYR A 1 113 ? 2.162 -0.188 -17.575 1.00 78.25 113 TYR A O 1
ATOM 890 N N . PHE A 1 114 ? 3.022 -0.049 -15.515 1.00 69.62 114 PHE A N 1
ATOM 891 C CA . PHE A 1 114 ? 4.421 0.056 -15.951 1.00 69.62 114 PHE A CA 1
ATOM 892 C C . PHE A 1 114 ? 5.053 -1.314 -16.274 1.00 69.62 114 PHE A C 1
ATOM 894 O O . PHE A 1 114 ? 6.233 -1.528 -16.017 1.00 69.62 114 PHE A O 1
ATOM 901 N N . LYS A 1 115 ? 4.263 -2.287 -16.737 1.00 60.06 115 LYS A N 1
ATOM 902 C CA . LYS A 1 115 ? 4.743 -3.635 -17.075 1.00 60.06 115 LYS A CA 1
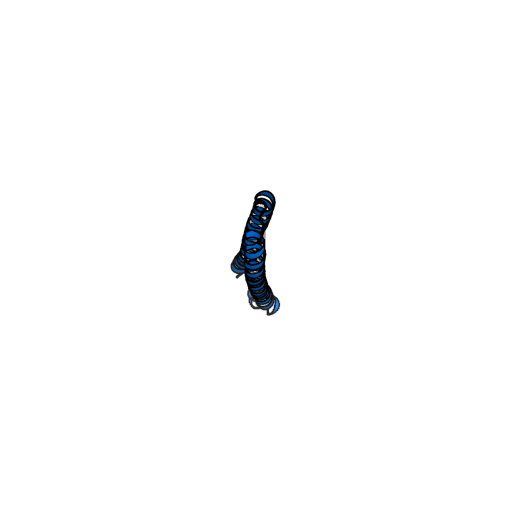ATOM 903 C C . LYS A 1 115 ? 5.370 -3.688 -18.459 1.00 60.06 115 LYS A C 1
ATOM 905 O O . LYS A 1 115 ? 4.859 -2.987 -19.355 1.00 60.06 115 LYS A O 1
#

pLDDT: mean 76.95, std 10.36, range [53.97, 90.5]